Protein AF-A0A2V9VHQ9-F1 (afdb_monomer)

Nearest PDB structures (foldseek):
  4x8e-assembly2_B  TM=9.569E-01  e=1.073E-08  Mycolicibacterium thermoresistibile ATCC 19527
  8vik-assembly2_B  TM=8.595E-01  e=5.629E-08  Crocosphaera subtropica ATCC 51142
  8vii-assembly2_B  TM=8.461E-01  e=5.268E-08  Crocosphaera subtropica ATCC 51142
  8vii-assembly1_A  TM=8.673E-01  e=8.378E-08  Crocosphaera subtropica ATCC 51142
  8vik-assembly1_A  TM=8.552E-01  e=1.856E-07  Crocosphaera subtropica ATCC 51142

Mean predicted aligned error: 3.28 Å

pLDDT: mean 96.07, std 2.5, range [79.31, 98.81]

Foldseek 3Di:
DFDWDDFPPDIGGDDPQWDDDDDPVVVQVVQVVVVHGFAAPVRLQCQWFNAPVGDGAPGQLHPDDDDPLQEADPPPDRAADGPPSRQSNHGNVSHGHSDYRDDGWHPYQQADDPPDDADPPCNVVGVVRRPSPHTD

Structure (mmCIF, N/CA/C/O backbone):
data_AF-A0A2V9VHQ9-F1
#
_entry.id   AF-A0A2V9VHQ9-F1
#
loop_
_atom_site.group_PDB
_atom_site.id
_atom_site.type_symbol
_atom_site.label_atom_id
_atom_site.label_alt_id
_atom_site.label_comp_id
_atom_site.label_asym_id
_atom_site.label_entity_id
_atom_site.label_seq_id
_atom_site.pdbx_PDB_ins_code
_atom_site.Cartn_x
_atom_site.Cartn_y
_atom_site.Cartn_z
_atom_site.occupancy
_atom_site.B_iso_or_equiv
_atom_site.auth_seq_id
_atom_site.auth_comp_id
_atom_site.auth_asym_id
_atom_site.auth_atom_id
_atom_site.pdbx_PDB_model_num
ATOM 1 N N . ASP A 1 1 ? -14.671 1.496 29.451 1.00 79.31 1 ASP A N 1
ATOM 2 C CA . ASP A 1 1 ? -13.653 0.590 28.893 1.00 79.31 1 ASP A CA 1
ATOM 3 C C . ASP A 1 1 ? -13.028 1.239 27.676 1.00 79.31 1 ASP A C 1
ATOM 5 O O . ASP A 1 1 ? -13.760 1.624 26.771 1.00 79.31 1 ASP A O 1
ATOM 9 N N . SER A 1 2 ? -11.712 1.449 27.706 1.00 91.19 2 SER A N 1
ATOM 10 C CA . SER A 1 2 ? -10.945 2.020 26.592 1.00 91.19 2 SER A CA 1
ATOM 11 C C . SER A 1 2 ? -10.161 0.910 25.902 1.00 91.19 2 SER A C 1
ATOM 13 O O . SER A 1 2 ? -9.662 0.009 26.574 1.00 91.19 2 SER A O 1
ATOM 15 N N . TRP A 1 3 ? -10.056 0.977 24.576 1.00 95.75 3 TRP A N 1
ATOM 16 C CA . TRP A 1 3 ? -9.189 0.098 23.792 1.00 95.75 3 TRP A CA 1
ATOM 17 C C . TRP A 1 3 ? -7.823 0.750 23.609 1.00 95.75 3 TRP A C 1
ATOM 19 O O . TRP A 1 3 ? -7.737 1.970 23.454 1.00 95.75 3 TRP A O 1
ATOM 29 N N . TYR A 1 4 ? -6.777 -0.068 23.599 1.00 95.88 4 TYR A N 1
ATOM 30 C CA . TYR A 1 4 ? -5.391 0.372 23.493 1.00 95.88 4 TYR A CA 1
ATOM 31 C C . TYR A 1 4 ? -4.696 -0.316 22.316 1.00 95.88 4 TYR A C 1
ATOM 33 O O . TYR A 1 4 ? -5.043 -1.440 21.948 1.00 95.88 4 TYR A O 1
ATOM 41 N N . PHE A 1 5 ? -3.731 0.379 21.721 1.00 95.06 5 PHE A N 1
ATOM 42 C CA . PHE A 1 5 ? -2.849 -0.115 20.672 1.00 95.06 5 PHE A CA 1
ATOM 43 C C . PHE A 1 5 ? -1.422 -0.187 21.217 1.00 95.06 5 PHE A C 1
ATOM 45 O O . PHE A 1 5 ? -0.926 0.784 21.789 1.00 95.06 5 PHE A O 1
ATOM 52 N N . LEU A 1 6 ? -0.768 -1.335 21.031 1.00 95.94 6 LEU A N 1
ATOM 53 C CA . LEU A 1 6 ? 0.643 -1.506 21.356 1.00 95.94 6 LEU A CA 1
ATOM 54 C C . LEU A 1 6 ? 1.482 -1.081 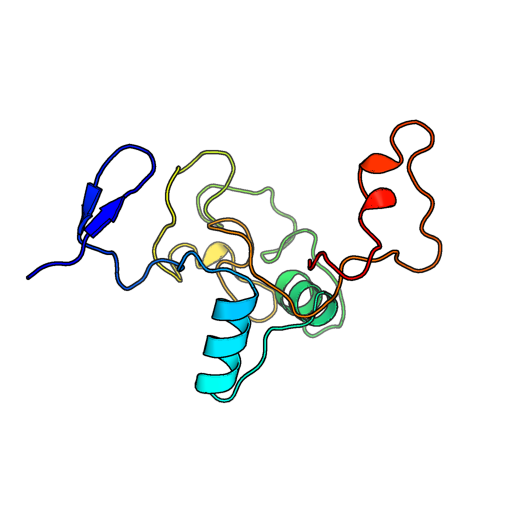20.147 1.00 95.94 6 LEU A C 1
ATOM 56 O O . LEU A 1 6 ? 1.580 -1.827 19.172 1.00 95.94 6 LEU A O 1
ATOM 60 N N . GLY A 1 7 ? 2.050 0.120 20.217 1.00 93.75 7 GLY A N 1
ATOM 61 C CA . GLY A 1 7 ? 3.019 0.612 19.244 1.00 93.75 7 GLY A CA 1
ATOM 62 C C . GLY A 1 7 ? 4.417 0.049 19.487 1.00 93.75 7 GLY A C 1
ATOM 63 O O . GLY A 1 7 ? 4.636 -0.788 20.366 1.00 93.75 7 GLY A O 1
ATOM 64 N N . MET A 1 8 ? 5.392 0.530 18.718 1.00 94.75 8 MET A N 1
ATOM 65 C CA . MET A 1 8 ? 6.777 0.050 18.786 1.00 94.75 8 MET A CA 1
ATOM 66 C C . MET A 1 8 ? 7.406 0.223 20.179 1.00 94.75 8 MET A C 1
ATOM 68 O O . MET A 1 8 ? 8.158 -0.642 20.629 1.00 94.75 8 MET A O 1
ATOM 72 N N . PHE A 1 9 ? 7.123 1.341 20.857 1.00 96.00 9 PHE A N 1
ATOM 73 C CA . PHE A 1 9 ? 7.773 1.696 22.128 1.00 96.00 9 PHE A CA 1
ATOM 74 C C . PHE A 1 9 ? 6.815 1.972 23.285 1.00 96.00 9 PHE A C 1
ATOM 76 O O . PHE A 1 9 ? 7.269 2.095 24.423 1.00 96.00 9 PHE A O 1
ATOM 83 N N . GLU A 1 10 ? 5.515 2.081 23.023 1.00 95.50 10 GLU A N 1
ATOM 84 C CA . GLU A 1 10 ? 4.526 2.429 24.039 1.00 95.50 10 GLU A CA 1
ATOM 85 C C . GLU A 1 10 ? 3.135 1.878 23.718 1.00 95.50 10 GLU A C 1
ATOM 87 O O . GLU A 1 10 ? 2.812 1.542 22.579 1.00 95.50 10 GLU A O 1
ATOM 92 N N . GLU A 1 11 ? 2.306 1.797 24.755 1.00 96.62 11 GLU A N 1
ATOM 93 C CA . GLU A 1 11 ? 0.878 1.535 24.633 1.00 96.62 11 GLU A CA 1
ATOM 94 C C . GLU A 1 11 ? 0.127 2.871 24.610 1.00 96.62 11 GLU A C 1
ATOM 96 O O . GLU A 1 11 ? 0.279 3.698 25.511 1.00 96.62 11 GLU A O 1
ATOM 101 N N . VAL A 1 12 ? -0.699 3.078 23.588 1.00 95.06 12 VAL A N 1
ATOM 102 C CA . VAL A 1 12 ? -1.500 4.296 23.403 1.00 95.06 12 VAL A CA 1
ATOM 103 C C . VAL A 1 12 ? -2.985 3.957 23.360 1.00 95.06 12 VAL A C 1
ATOM 105 O O . VAL A 1 12 ? -3.366 2.823 23.075 1.00 95.06 12 VAL A O 1
ATOM 108 N N . ILE A 1 13 ? -3.855 4.938 23.617 1.00 96.50 13 ILE A N 1
ATOM 109 C CA . ILE A 1 13 ? -5.291 4.781 23.330 1.00 96.50 13 ILE A CA 1
ATOM 110 C C . ILE A 1 13 ? -5.439 4.484 21.837 1.00 96.50 13 ILE A C 1
ATOM 112 O O . ILE A 1 13 ? -4.822 5.178 21.032 1.00 96.50 13 ILE A O 1
ATOM 116 N N . LEU A 1 14 ? -6.249 3.480 21.480 1.00 95.94 14 LEU A N 1
ATOM 117 C CA . LEU A 1 14 ? -6.432 3.028 20.100 1.00 95.94 14 LEU A CA 1
ATOM 118 C C . LEU A 1 14 ? -6.741 4.217 19.166 1.00 95.94 14 LEU A C 1
ATOM 120 O O . LEU A 1 14 ? -7.833 4.791 19.268 1.00 95.94 14 LEU A O 1
ATOM 124 N N . PRO A 1 15 ? -5.823 4.577 18.248 1.00 95.56 15 PRO A N 1
ATOM 125 C CA . PRO A 1 15 ? -6.065 5.645 17.290 1.00 95.56 15 PRO A CA 1
ATOM 126 C C . PRO A 1 15 ? -7.091 5.178 16.256 1.00 95.56 15 PRO A C 1
ATOM 128 O O . PRO A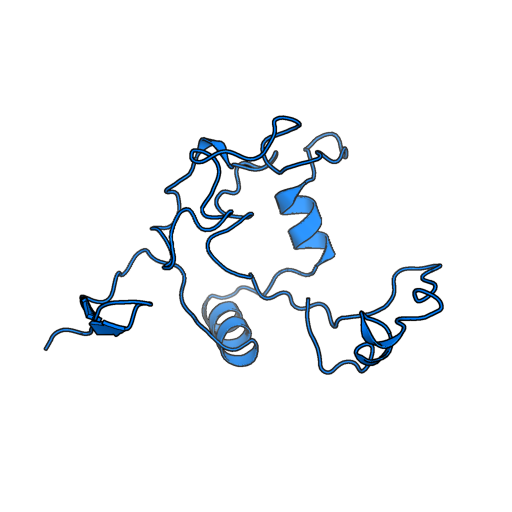 1 15 ? -6.909 4.150 15.607 1.00 95.56 15 PRO A O 1
ATOM 131 N N . LEU A 1 16 ? -8.192 5.917 16.114 1.00 96.06 16 LEU A N 1
ATOM 132 C CA . LEU A 1 16 ? -9.304 5.521 15.238 1.00 96.06 16 LEU A CA 1
ATOM 133 C C . LEU A 1 16 ? -9.115 5.944 13.774 1.00 96.06 16 LEU A C 1
ATOM 135 O O . LEU A 1 16 ? -9.904 5.552 12.919 1.00 96.06 16 LEU A O 1
ATOM 139 N N . ASP A 1 17 ? -8.098 6.753 13.492 1.00 97.00 17 ASP A N 1
ATOM 140 C CA . ASP A 1 17 ? -7.781 7.311 12.178 1.00 97.00 17 ASP A CA 1
ATOM 141 C C . ASP A 1 17 ? -6.439 6.813 11.622 1.00 97.00 17 ASP A C 1
ATOM 143 O O . ASP A 1 17 ? -5.987 7.296 10.586 1.00 97.00 17 ASP A O 1
ATOM 147 N N . TRP A 1 18 ? -5.800 5.840 12.274 1.00 97.00 18 TRP A N 1
ATOM 148 C CA . TRP A 1 18 ? -4.597 5.187 11.757 1.00 97.00 18 TRP A CA 1
ATOM 149 C C . TRP A 1 18 ? -4.960 3.999 10.855 1.00 97.00 18 TRP A C 1
ATOM 151 O O . TRP A 1 18 ? -6.010 3.375 11.047 1.00 97.00 18 TRP A O 1
ATOM 161 N N . PRO A 1 19 ? -4.094 3.631 9.891 1.00 96.75 19 PRO A N 1
ATOM 162 C CA . PRO A 1 19 ? -4.218 2.361 9.191 1.00 96.75 19 PRO A CA 1
ATOM 163 C C . PRO A 1 19 ? -4.233 1.175 10.158 1.00 96.75 19 PRO A C 1
ATOM 165 O O . PRO A 1 19 ? -3.523 1.154 11.164 1.00 96.75 19 PRO A O 1
ATOM 168 N N . VAL A 1 20 ? -5.029 0.165 9.819 1.00 95.88 20 VAL A N 1
ATOM 169 C CA . VAL A 1 20 ? -5.199 -1.044 10.629 1.00 95.88 20 VAL A CA 1
ATOM 170 C C . VAL A 1 20 ? -4.247 -2.155 10.176 1.00 95.88 20 VAL A C 1
ATOM 172 O O . VAL A 1 20 ? -4.052 -2.367 8.980 1.00 95.88 20 VAL A O 1
ATOM 175 N N . TYR A 1 21 ? -3.699 -2.911 11.130 1.00 94.75 21 TYR A N 1
ATOM 176 C CA . TYR A 1 21 ? -2.939 -4.131 10.854 1.00 94.75 21 TYR A CA 1
ATOM 177 C C . TYR A 1 21 ? -3.875 -5.326 10.730 1.00 94.75 21 TYR A C 1
ATOM 179 O O . TYR A 1 21 ? -4.590 -5.662 11.671 1.00 94.75 21 TYR A O 1
ATOM 187 N N . VAL A 1 22 ? -3.856 -5.973 9.568 1.00 97.50 22 VAL A N 1
ATOM 188 C CA . VAL A 1 22 ? -4.737 -7.099 9.253 1.00 97.50 22 VAL A CA 1
ATOM 189 C C . VAL A 1 22 ? -4.040 -8.100 8.342 1.00 97.50 22 VAL A C 1
ATOM 191 O O . VAL A 1 22 ? -3.185 -7.752 7.522 1.00 97.50 22 VAL A O 1
ATOM 194 N N . SER A 1 23 ? -4.447 -9.358 8.442 1.00 98.06 23 SER A N 1
ATOM 195 C CA . SER A 1 23 ? -4.143 -10.369 7.436 1.00 98.06 23 SER A CA 1
ATOM 196 C C . SER A 1 23 ? -4.839 -10.060 6.105 1.00 98.06 23 SER A C 1
ATOM 198 O O . SER A 1 23 ? -5.851 -9.357 6.045 1.00 98.06 23 SER A O 1
ATOM 200 N N . HIS A 1 24 ? -4.347 -10.667 5.023 1.00 98.00 24 HIS A N 1
ATOM 201 C CA . HIS A 1 24 ? -5.001 -10.601 3.712 1.00 98.00 24 HIS A CA 1
ATOM 202 C C . HIS A 1 24 ? -6.461 -11.087 3.757 1.00 98.00 24 HIS A C 1
ATOM 204 O O . HIS A 1 24 ? -7.344 -10.499 3.127 1.00 98.00 24 HIS A O 1
ATOM 210 N N . ALA A 1 25 ? -6.734 -12.129 4.550 1.00 98.00 25 ALA A N 1
ATOM 211 C CA . ALA A 1 25 ? -8.072 -12.690 4.713 1.00 98.00 25 ALA A CA 1
ATOM 212 C C . ALA A 1 25 ? -9.040 -11.696 5.375 1.00 98.00 25 ALA A C 1
ATOM 214 O O . ALA A 1 25 ? -10.173 -11.547 4.910 1.00 98.00 25 ALA A O 1
ATOM 215 N N . GLU A 1 26 ? -8.590 -10.991 6.414 1.00 98.75 26 GLU A N 1
ATOM 216 C CA . GLU A 1 26 ? -9.354 -9.942 7.098 1.00 98.75 26 GLU A CA 1
ATOM 217 C C . GLU A 1 26 ? -9.573 -8.727 6.192 1.00 98.75 26 GLU A C 1
ATOM 219 O O . GLU A 1 26 ? -10.711 -8.279 6.054 1.00 98.75 26 GLU A O 1
ATOM 224 N N . ALA A 1 27 ? -8.534 -8.254 5.493 1.00 98.56 27 ALA A N 1
ATOM 225 C CA . ALA A 1 27 ? -8.647 -7.161 4.525 1.00 98.56 27 ALA A CA 1
ATOM 226 C C . ALA A 1 27 ? -9.657 -7.495 3.413 1.00 98.56 27 ALA A C 1
ATOM 228 O O . ALA A 1 27 ? -10.553 -6.710 3.097 1.00 98.56 27 ALA A O 1
ATOM 229 N N . SER A 1 28 ? -9.572 -8.711 2.869 1.00 98.25 28 SER A N 1
ATOM 230 C CA . SER A 1 28 ? -10.502 -9.222 1.863 1.00 98.25 28 SER A CA 1
ATOM 231 C C . SER A 1 28 ? -11.934 -9.341 2.394 1.00 98.25 28 SER A C 1
ATOM 233 O O . SER A 1 28 ? -12.889 -9.029 1.680 1.00 98.25 28 SER A O 1
ATOM 235 N N . ALA A 1 29 ? -12.112 -9.810 3.633 1.00 98.75 29 ALA A N 1
ATOM 236 C CA . ALA A 1 29 ? -13.423 -9.917 4.267 1.00 98.75 29 ALA A CA 1
ATOM 237 C C . ALA A 1 29 ? -14.049 -8.541 4.514 1.00 98.75 29 ALA A C 1
ATOM 239 O O . ALA A 1 29 ? -15.218 -8.345 4.179 1.00 98.75 29 ALA A O 1
ATOM 240 N N . TYR A 1 30 ? -13.264 -7.586 5.015 1.00 98.81 30 TYR A N 1
ATOM 241 C CA . TYR A 1 30 ? -13.691 -6.207 5.221 1.00 98.81 30 TYR A CA 1
ATOM 242 C C . TYR A 1 30 ? -14.092 -5.534 3.907 1.00 98.81 30 TYR A C 1
ATOM 244 O O . TYR A 1 30 ? -15.172 -4.952 3.821 1.00 98.81 30 TYR A O 1
ATOM 252 N N . ALA A 1 31 ? -13.279 -5.672 2.853 1.00 98.69 31 ALA A N 1
ATOM 253 C CA . ALA A 1 31 ? -13.599 -5.117 1.542 1.00 98.69 31 ALA A CA 1
ATOM 254 C C . ALA A 1 31 ? -14.950 -5.639 1.028 1.00 98.69 31 ALA A C 1
ATOM 256 O O . ALA A 1 31 ? -15.797 -4.841 0.631 1.00 98.69 31 ALA A O 1
ATOM 257 N N . ARG A 1 32 ? -15.196 -6.956 1.119 1.00 98.62 32 ARG A N 1
ATOM 258 C CA . ARG A 1 32 ? -16.490 -7.554 0.743 1.00 98.62 32 ARG A CA 1
ATOM 259 C C . ARG A 1 32 ? -17.643 -7.033 1.594 1.00 98.62 32 ARG A C 1
ATOM 261 O O . ARG A 1 32 ? -18.690 -6.703 1.045 1.00 98.62 32 ARG A O 1
ATOM 268 N N . TRP A 1 33 ? -17.460 -6.951 2.912 1.00 98.75 33 TRP A N 1
ATOM 269 C CA . TRP A 1 33 ? -18.462 -6.400 3.829 1.00 98.75 33 TRP A CA 1
ATOM 270 C C . TRP A 1 33 ? -18.827 -4.952 3.468 1.00 98.75 33 TRP A C 1
ATOM 272 O O . TRP A 1 33 ? -20.003 -4.601 3.461 1.00 98.75 33 TRP A O 1
ATOM 282 N N . ALA A 1 34 ? -17.842 -4.146 3.067 1.00 98.69 34 ALA A N 1
ATOM 283 C CA . ALA A 1 34 ? -18.032 -2.771 2.616 1.00 98.69 34 ALA A CA 1
ATOM 284 C C . ALA A 1 34 ? -18.606 -2.646 1.185 1.00 98.69 34 ALA A C 1
ATOM 286 O O . ALA A 1 34 ? -18.703 -1.534 0.664 1.00 98.69 34 ALA A O 1
ATOM 287 N N . GLY A 1 35 ? -18.953 -3.755 0.517 1.00 98.69 35 GLY A N 1
ATOM 288 C CA . GLY A 1 35 ? -19.429 -3.755 -0.872 1.00 98.69 35 GLY A CA 1
ATOM 289 C C . GLY A 1 35 ? -18.342 -3.417 -1.901 1.00 98.69 35 GLY A C 1
ATOM 290 O O . GLY A 1 35 ? -18.646 -2.914 -2.981 1.00 98.69 35 GLY A O 1
ATOM 291 N N . LYS A 1 36 ? -17.072 -3.655 -1.558 1.00 98.62 36 LYS A N 1
ATOM 292 C CA . LYS A 1 36 ? -15.879 -3.382 -2.370 1.00 98.62 36 LYS A CA 1
ATOM 293 C C . LYS A 1 36 ? -15.057 -4.661 -2.597 1.00 98.62 36 LYS A C 1
ATOM 295 O O . LYS A 1 36 ? -15.456 -5.768 -2.238 1.00 98.62 36 LYS A O 1
ATOM 300 N N . SER A 1 37 ? -13.883 -4.499 -3.197 1.00 98.50 37 SER A N 1
ATOM 301 C CA . SER A 1 37 ? -12.845 -5.523 -3.325 1.00 98.50 37 SER A CA 1
ATOM 302 C C . SER A 1 37 ? -11.476 -4.907 -3.043 1.00 98.50 37 SER A C 1
ATOM 304 O O . SER A 1 37 ? -11.325 -3.686 -3.117 1.00 98.50 37 SER A O 1
ATOM 306 N N . LEU A 1 38 ? -10.477 -5.743 -2.750 1.00 98.62 38 LEU A N 1
ATOM 307 C CA . LEU A 1 38 ? -9.084 -5.298 -2.795 1.00 98.62 38 LEU A CA 1
ATOM 308 C C . LEU A 1 38 ? -8.721 -4.888 -4.234 1.00 98.62 38 LEU A C 1
ATOM 310 O O . LEU A 1 38 ? -9.257 -5.485 -5.179 1.00 98.62 38 LEU A O 1
ATOM 314 N N . PRO A 1 39 ? -7.835 -3.895 -4.425 1.00 98.62 39 PRO A N 1
ATOM 315 C CA . PRO A 1 39 ? -7.295 -3.598 -5.745 1.00 98.62 39 PRO A CA 1
ATOM 316 C C . PRO A 1 39 ? -6.467 -4.786 -6.252 1.00 98.62 39 PRO A C 1
ATOM 318 O O . PRO A 1 39 ? -6.024 -5.636 -5.485 1.00 98.62 39 PRO A O 1
ATOM 321 N N . THR A 1 40 ? -6.257 -4.875 -7.556 1.00 98.69 40 THR A N 1
ATOM 322 C CA . THR A 1 40 ? -5.150 -5.660 -8.133 1.00 98.69 40 THR A CA 1
ATOM 323 C C . THR A 1 40 ? -3.854 -4.854 -8.049 1.00 98.69 40 THR A C 1
ATOM 325 O O . THR A 1 40 ? -3.911 -3.624 -7.995 1.00 98.69 40 THR A O 1
ATOM 328 N N . GLU A 1 41 ? -2.696 -5.511 -8.122 1.00 98.31 41 GLU A N 1
ATOM 329 C CA . GLU A 1 41 ? -1.387 -4.842 -8.217 1.00 98.31 41 GLU A CA 1
ATOM 330 C C . GLU A 1 41 ? -1.376 -3.780 -9.324 1.00 98.31 41 GLU A C 1
ATOM 332 O O . GLU A 1 41 ? -1.006 -2.636 -9.092 1.00 98.31 41 GLU A O 1
ATOM 337 N N . ALA A 1 42 ? -1.883 -4.110 -10.516 1.00 97.50 42 ALA A N 1
ATOM 338 C CA . ALA A 1 42 ? -1.929 -3.177 -11.640 1.00 97.50 42 ALA A CA 1
ATOM 339 C C . ALA A 1 42 ? -2.841 -1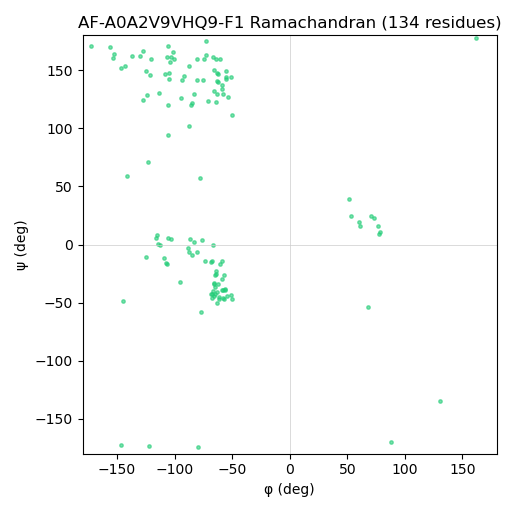.961 -11.382 1.00 97.50 42 ALA A C 1
ATOM 341 O O . ALA A 1 42 ? -2.533 -0.845 -11.807 1.00 97.50 42 ALA A O 1
ATOM 342 N N . GLN A 1 43 ? -3.972 -2.151 -10.691 1.00 98.12 43 GLN A N 1
ATOM 343 C CA . GLN A 1 43 ? -4.839 -1.038 -10.289 1.00 98.12 43 GLN A CA 1
ATOM 344 C C . GLN A 1 43 ? -4.156 -0.152 -9.250 1.00 98.12 43 GLN A C 1
ATOM 346 O O . GLN A 1 43 ? -4.227 1.069 -9.374 1.00 98.12 43 GLN A O 1
ATOM 351 N N . TRP A 1 44 ? -3.485 -0.757 -8.269 1.00 98.44 44 TRP A N 1
ATOM 352 C CA . TRP A 1 44 ? -2.733 -0.041 -7.245 1.00 98.44 44 TRP A CA 1
ATOM 353 C C . TRP A 1 44 ? -1.575 0.753 -7.861 1.00 98.44 44 TRP A C 1
ATOM 355 O O . TRP A 1 44 ? -1.507 1.968 -7.693 1.00 98.44 44 TRP A O 1
ATOM 365 N N . GLN A 1 45 ? -0.756 0.110 -8.700 1.00 97.88 45 GLN A N 1
ATOM 366 C CA . GLN A 1 45 ? 0.347 0.725 -9.444 1.00 97.88 45 GLN A CA 1
ATOM 367 C C . GLN A 1 45 ? -0.141 1.924 -10.260 1.00 97.88 45 GLN A C 1
ATOM 369 O O . GLN A 1 45 ? 0.474 2.991 -10.247 1.00 97.88 45 GLN A O 1
ATOM 374 N N . ARG A 1 46 ? -1.284 1.787 -10.942 1.00 97.75 46 ARG A N 1
ATOM 375 C CA . ARG A 1 46 ? -1.870 2.896 -11.693 1.00 97.75 46 ARG A CA 1
ATOM 376 C C . ARG A 1 46 ? -2.385 4.003 -10.779 1.00 97.75 46 ARG A C 1
ATOM 378 O O . ARG A 1 46 ? -2.155 5.163 -11.098 1.00 97.75 46 ARG A O 1
ATOM 385 N N . ALA A 1 47 ? -3.057 3.677 -9.678 1.00 98.12 47 ALA A N 1
ATOM 386 C CA . ALA A 1 47 ? -3.525 4.670 -8.711 1.00 98.12 47 ALA A CA 1
ATOM 387 C C . ALA A 1 47 ? -2.362 5.445 -8.073 1.00 98.12 47 ALA A C 1
ATOM 389 O O . ALA A 1 47 ? -2.511 6.641 -7.820 1.00 98.12 47 ALA A O 1
ATOM 390 N N . ALA A 1 48 ? -1.219 4.783 -7.872 1.00 98.00 48 ALA A N 1
ATOM 391 C CA . ALA A 1 48 ? -0.011 5.363 -7.309 1.00 98.00 48 ALA A CA 1
ATOM 392 C C . ALA A 1 48 ? 0.762 6.216 -8.312 1.00 98.00 48 ALA A C 1
ATOM 394 O O . ALA A 1 48 ? 0.962 7.406 -8.079 1.00 98.00 48 ALA A O 1
ATOM 395 N N . TYR A 1 49 ? 1.168 5.642 -9.440 1.00 98.38 49 TYR A N 1
ATOM 396 C CA . TYR A 1 49 ? 2.150 6.263 -10.331 1.00 98.38 49 TYR A CA 1
ATOM 397 C C . TYR A 1 49 ? 1.549 6.815 -11.621 1.00 98.38 49 TYR A C 1
ATOM 399 O O . TYR A 1 49 ? 2.188 7.623 -12.294 1.00 98.38 49 TYR A O 1
ATOM 407 N N . GLY A 1 50 ? 0.336 6.405 -11.985 1.00 97.81 50 GLY A N 1
ATOM 408 C CA . GLY A 1 50 ? -0.304 6.818 -13.228 1.00 97.81 50 GLY A CA 1
ATOM 409 C C . GLY A 1 50 ? -0.795 8.270 -13.225 1.00 97.81 50 GLY A C 1
ATOM 410 O O . GLY A 1 50 ? -0.986 8.904 -12.186 1.00 97.81 50 GLY A O 1
ATOM 411 N N . THR A 1 51 ? -1.061 8.787 -14.425 1.00 96.44 51 THR A N 1
ATOM 412 C CA . THR A 1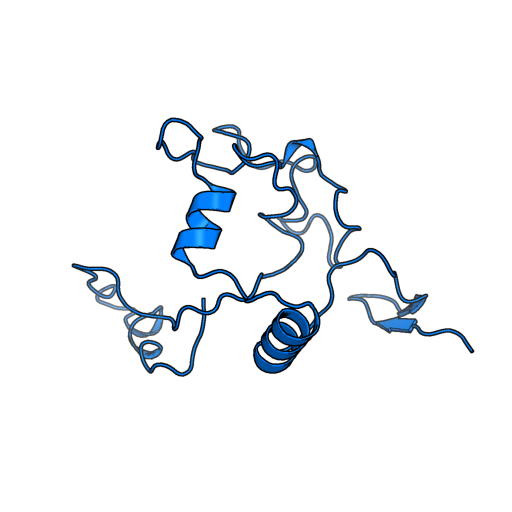 51 ? -1.740 10.071 -14.648 1.00 96.44 51 THR A CA 1
ATOM 413 C C . THR A 1 51 ? -2.932 9.930 -15.595 1.00 96.44 51 THR A C 1
ATOM 415 O O . THR A 1 51 ? -3.083 8.925 -16.301 1.00 96.44 51 THR A O 1
ATOM 418 N N . SER A 1 52 ? -3.784 10.958 -15.646 1.00 92.25 52 SER A N 1
ATOM 419 C CA . SER A 1 52 ? -4.908 11.061 -16.589 1.00 92.25 52 SER A CA 1
ATOM 420 C C . SER A 1 52 ? -4.484 10.980 -18.057 1.00 92.25 52 SER A C 1
ATOM 422 O O . SER A 1 52 ? -5.261 10.528 -18.892 1.00 92.25 52 SER A O 1
ATOM 424 N N . GLU A 1 53 ? -3.244 11.354 -18.375 1.00 93.56 53 GLU A N 1
ATOM 425 C CA . GLU A 1 53 ? -2.687 11.309 -19.733 1.00 93.56 53 GLU A CA 1
ATOM 426 C C . GLU A 1 53 ? -2.077 9.941 -20.081 1.00 93.56 53 GLU A C 1
ATOM 428 O O . GLU A 1 53 ? -1.460 9.798 -21.134 1.00 93.56 53 GLU A O 1
ATOM 433 N N . GLY A 1 54 ? -2.200 8.944 -19.198 1.00 92.38 54 GLY A N 1
ATOM 434 C CA . GLY A 1 54 ? -1.653 7.603 -19.414 1.00 92.38 54 GLY A CA 1
ATOM 435 C C . GLY A 1 54 ? -0.130 7.522 -19.285 1.00 92.38 54 GLY A C 1
ATOM 436 O O . GLY A 1 54 ? 0.476 6.615 -19.848 1.00 92.38 54 GLY A O 1
ATOM 437 N N . ARG A 1 55 ? 0.493 8.464 -18.568 1.00 95.19 55 ARG A N 1
ATOM 438 C CA . ARG A 1 55 ? 1.925 8.432 -18.236 1.00 95.19 55 ARG A CA 1
ATOM 439 C C . ARG A 1 55 ? 2.134 7.943 -16.808 1.00 95.19 55 ARG A C 1
ATOM 441 O O . ARG A 1 55 ? 1.227 8.037 -15.986 1.00 95.19 55 ARG A O 1
ATOM 448 N N . GLU A 1 56 ? 3.341 7.474 -16.522 1.00 96.75 56 GLU A N 1
ATOM 449 C CA . GLU A 1 56 ? 3.778 7.138 -15.167 1.00 96.75 56 GLU A CA 1
ATOM 450 C C . GLU A 1 56 ? 4.724 8.206 -14.613 1.00 96.75 56 GLU A C 1
ATOM 452 O O . GLU A 1 56 ? 5.486 8.847 -15.345 1.00 96.75 56 GLU A O 1
ATOM 457 N N . ARG A 1 57 ? 4.659 8.407 -13.301 1.00 96.94 57 ARG A N 1
ATOM 458 C CA . ARG A 1 57 ? 5.560 9.250 -12.517 1.00 96.94 57 ARG A CA 1
ATOM 459 C C . ARG A 1 57 ? 6.532 8.372 -11.738 1.00 96.94 57 ARG A C 1
ATOM 461 O O . ARG A 1 57 ? 6.236 7.225 -11.433 1.00 96.94 57 ARG A O 1
ATOM 468 N N . ARG A 1 58 ? 7.681 8.943 -11.366 1.00 97.12 58 ARG A N 1
ATOM 469 C CA . ARG A 1 58 ? 8.671 8.255 -10.520 1.00 97.12 58 ARG A CA 1
ATOM 470 C C . ARG A 1 58 ? 8.138 7.9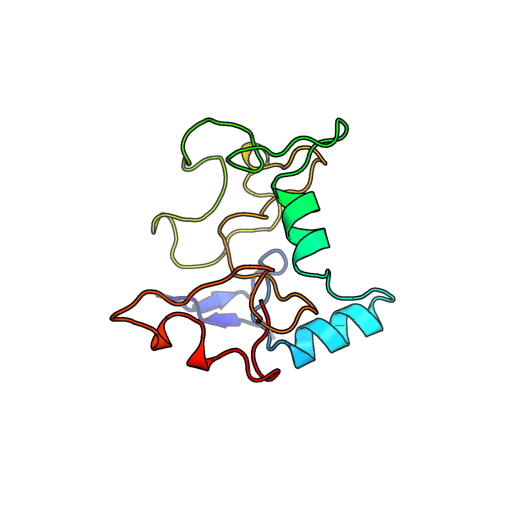99 -9.104 1.00 97.12 58 ARG A C 1
ATOM 472 O O . ARG A 1 58 ? 8.398 6.945 -8.545 1.00 97.12 58 ARG A O 1
ATOM 479 N N . TYR A 1 59 ? 7.415 8.964 -8.551 1.00 97.75 59 TYR A N 1
ATOM 480 C CA . TYR A 1 59 ? 6.698 8.887 -7.281 1.00 97.75 59 TYR A CA 1
ATOM 481 C C . TYR A 1 59 ? 5.260 9.377 -7.493 1.00 97.75 59 TYR A C 1
ATOM 483 O O . TYR A 1 59 ? 5.025 10.109 -8.462 1.00 97.75 59 TYR A O 1
ATOM 491 N N . PRO A 1 60 ? 4.307 9.074 -6.593 1.00 97.69 60 PRO A N 1
ATOM 492 C CA . PRO A 1 60 ? 2.928 9.546 -6.729 1.00 97.69 60 PRO A CA 1
ATOM 493 C C . PRO A 1 60 ? 2.824 11.062 -6.967 1.00 97.69 60 PRO A C 1
ATOM 495 O O . PRO A 1 60 ? 2.150 11.531 -7.896 1.00 97.69 60 PRO A O 1
ATOM 498 N N . TRP A 1 61 ? 3.621 11.823 -6.217 1.00 96.88 61 TRP A N 1
ATOM 499 C CA . TRP A 1 61 ? 3.699 13.284 -6.273 1.00 96.88 61 TRP A CA 1
ATOM 500 C C . TRP A 1 61 ? 4.559 13.852 -7.416 1.00 96.88 61 TRP A C 1
ATOM 502 O O . TRP A 1 61 ? 4.582 15.067 -7.607 1.00 96.88 61 TRP A O 1
ATOM 512 N N . GLY A 1 62 ? 5.275 13.030 -8.192 1.00 96.12 62 GLY A N 1
ATOM 513 C CA . GLY A 1 62 ? 6.109 13.495 -9.309 1.00 96.12 62 GLY A CA 1
ATOM 514 C C . GLY A 1 62 ? 7.534 12.944 -9.305 1.00 96.12 62 GLY A C 1
ATOM 515 O O . GLY A 1 62 ? 7.744 11.741 -9.180 1.00 96.12 62 GLY A O 1
ATOM 516 N N . SER A 1 63 ? 8.520 13.813 -9.536 1.00 96.50 63 SER A N 1
ATOM 517 C CA . SER A 1 63 ? 9.937 13.440 -9.701 1.00 96.50 63 SER A CA 1
ATOM 518 C C . SER A 1 63 ? 10.833 13.809 -8.522 1.00 96.50 63 SER A C 1
ATOM 520 O O . SER A 1 63 ? 11.949 13.294 -8.436 1.00 96.50 63 SER A O 1
ATOM 522 N N . GLU A 1 64 ? 10.362 14.694 -7.644 1.00 96.50 64 GLU A N 1
ATOM 523 C CA . GLU A 1 64 ? 11.115 15.160 -6.481 1.00 96.50 64 GLU A CA 1
ATOM 524 C C . GLU A 1 64 ? 11.403 14.017 -5.513 1.00 96.50 64 GLU A C 1
ATOM 526 O O . GLU A 1 64 ? 10.538 13.169 -5.270 1.00 96.50 64 GLU A O 1
ATOM 531 N N . ALA A 1 65 ? 12.611 14.016 -4.944 1.00 94.81 65 ALA A N 1
ATOM 532 C CA . ALA A 1 65 ? 13.034 12.997 -3.991 1.00 94.81 65 ALA A CA 1
ATOM 533 C C . ALA A 1 65 ? 12.052 12.884 -2.804 1.00 94.81 65 ALA A C 1
ATOM 535 O O . ALA A 1 65 ? 11.432 13.888 -2.427 1.00 94.81 65 ALA A O 1
ATOM 536 N N . PRO A 1 66 ? 11.899 11.691 -2.202 1.00 94.38 66 PRO A N 1
ATOM 537 C CA . PRO A 1 66 ? 11.086 11.523 -1.005 1.00 94.38 66 PRO A CA 1
ATOM 538 C C . PRO A 1 66 ? 11.539 12.471 0.109 1.00 94.38 66 PRO A C 1
ATOM 540 O O . PRO A 1 66 ? 12.724 12.765 0.262 1.00 94.38 66 PRO A O 1
ATOM 543 N N . GLY A 1 67 ? 10.572 12.991 0.859 1.00 92.25 67 GLY A N 1
ATOM 544 C CA . GLY A 1 67 ? 10.805 13.923 1.955 1.00 92.25 67 GLY A CA 1
ATOM 545 C C . GLY A 1 67 ? 9.699 13.816 2.997 1.00 92.25 67 GLY A C 1
ATOM 546 O O . GLY A 1 67 ? 8.627 13.286 2.715 1.00 92.25 67 GLY A O 1
ATOM 547 N N . GLN A 1 68 ? 9.956 14.351 4.191 1.00 93.38 68 GLN A N 1
ATOM 548 C CA . GLN A 1 68 ? 9.111 14.162 5.380 1.00 93.38 68 GLN A CA 1
ATOM 549 C C . GLN A 1 68 ? 7.668 14.679 5.238 1.00 93.38 68 GLN A C 1
ATOM 551 O O . GLN A 1 68 ? 6.818 14.319 6.042 1.00 93.38 68 GLN A O 1
ATOM 556 N N . THR A 1 69 ? 7.372 15.526 4.245 1.00 94.94 69 THR A N 1
ATOM 557 C CA . THR A 1 69 ? 6.019 16.060 4.002 1.00 94.94 69 THR A CA 1
ATOM 558 C C . THR A 1 69 ? 5.158 15.168 3.104 1.00 94.94 69 THR A C 1
ATOM 560 O O . THR A 1 69 ? 3.973 15.444 2.928 1.00 94.94 69 THR A O 1
ATOM 563 N N . ARG A 1 70 ? 5.728 14.099 2.530 1.00 96.69 70 ARG A N 1
ATOM 564 C CA . ARG A 1 70 ? 5.097 13.302 1.462 1.00 96.69 70 ARG A CA 1
ATOM 565 C C . ARG A 1 70 ? 4.722 11.878 1.865 1.00 96.69 70 ARG A C 1
ATOM 567 O O . ARG A 1 70 ? 4.198 11.142 1.038 1.00 96.69 70 ARG A O 1
ATOM 574 N N . GLY A 1 71 ? 4.995 11.490 3.104 1.00 96.50 71 GLY A N 1
ATOM 575 C CA . GLY A 1 71 ? 4.652 10.178 3.636 1.00 96.50 71 GLY A CA 1
ATOM 576 C C . GLY A 1 71 ? 5.451 9.841 4.889 1.00 96.50 71 GLY A C 1
ATOM 577 O O . GLY A 1 71 ? 6.323 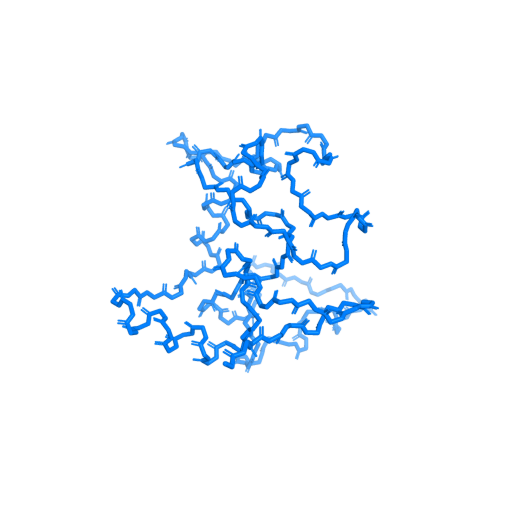10.597 5.322 1.00 96.50 71 GLY A O 1
ATOM 578 N N . ASN A 1 72 ? 5.156 8.671 5.450 1.00 96.56 72 ASN A N 1
ATOM 579 C CA . ASN A 1 72 ? 5.861 8.110 6.598 1.00 96.56 72 ASN A CA 1
ATOM 580 C C . ASN A 1 72 ? 6.780 6.961 6.153 1.00 96.56 72 ASN A C 1
ATOM 582 O O . ASN A 1 72 ? 6.342 5.822 6.014 1.00 96.56 72 ASN A O 1
ATOM 586 N N . PHE A 1 73 ? 8.047 7.263 5.890 1.00 94.81 73 PHE A N 1
ATOM 587 C CA . PHE A 1 73 ? 9.077 6.312 5.452 1.00 94.81 73 PHE A CA 1
ATOM 588 C C . PHE A 1 73 ? 10.445 6.735 6.016 1.00 94.81 73 PHE A C 1
ATOM 590 O O . PHE A 1 73 ? 10.504 7.632 6.853 1.00 94.81 73 PHE A O 1
ATOM 597 N N . ASP A 1 74 ? 11.542 6.084 5.614 1.00 94.00 74 ASP A N 1
ATOM 598 C CA . ASP A 1 74 ? 12.922 6.420 6.019 1.00 94.00 74 ASP A CA 1
ATOM 599 C C . ASP A 1 74 ? 13.129 6.553 7.538 1.00 94.00 74 ASP A C 1
ATOM 601 O O . ASP A 1 74 ? 13.837 7.446 8.012 1.00 94.00 74 ASP A O 1
ATOM 605 N N . PHE A 1 75 ? 12.479 5.670 8.305 1.00 92.31 75 PHE A N 1
ATOM 606 C CA . PHE A 1 75 ? 12.533 5.632 9.772 1.00 92.31 75 PHE A CA 1
ATOM 607 C C . PHE A 1 75 ? 12.185 6.971 10.448 1.00 92.31 75 PHE A C 1
ATOM 609 O O . PHE A 1 75 ? 12.606 7.227 11.575 1.00 92.31 75 PHE A O 1
ATOM 616 N N . GLN A 1 76 ? 11.413 7.836 9.778 1.00 92.81 76 GLN A N 1
ATOM 617 C CA . GLN A 1 76 ? 10.964 9.105 10.357 1.00 92.81 76 GLN A CA 1
ATOM 618 C C . GLN A 1 76 ? 10.013 8.876 11.534 1.00 92.81 76 GLN A C 1
ATOM 620 O O . GLN A 1 76 ? 10.019 9.643 12.498 1.00 92.81 76 GLN A O 1
ATOM 625 N N . ARG A 1 77 ? 9.197 7.817 11.462 1.00 93.38 77 ARG A N 1
ATOM 626 C CA . ARG A 1 77 ? 8.336 7.335 12.546 1.00 93.38 77 ARG A CA 1
ATOM 627 C C . ARG A 1 77 ? 8.295 5.809 12.518 1.00 93.38 77 ARG A C 1
ATOM 629 O O . ARG A 1 77 ? 8.510 5.196 11.475 1.00 93.38 77 ARG A O 1
ATOM 636 N N . TRP A 1 78 ? 8.044 5.220 13.680 1.00 93.25 78 TRP A N 1
ATOM 637 C CA . TRP A 1 78 ? 8.001 3.766 13.868 1.00 93.25 78 TRP A CA 1
ATOM 638 C C . TRP A 1 78 ? 6.590 3.203 13.770 1.00 93.25 78 TRP A C 1
ATOM 640 O O . TRP A 1 78 ? 6.403 2.087 13.297 1.00 93.25 78 TRP A O 1
ATOM 650 N N . ASP A 1 79 ? 5.617 4.005 14.188 1.00 95.06 79 ASP A N 1
ATOM 651 C CA . ASP A 1 79 ? 4.201 3.686 14.136 1.00 95.06 79 ASP A CA 1
ATOM 652 C C . ASP A 1 79 ? 3.521 4.428 12.974 1.00 95.06 79 ASP A C 1
ATOM 654 O O . ASP A 1 79 ? 4.069 5.421 12.464 1.00 95.06 79 ASP A O 1
ATOM 658 N N . PRO A 1 80 ? 2.329 3.973 12.545 1.00 95.50 80 PRO A N 1
ATOM 659 C CA . PRO A 1 80 ? 1.560 4.679 11.539 1.00 95.50 80 PRO A CA 1
ATOM 660 C C . PRO A 1 80 ? 1.183 6.103 11.970 1.00 95.50 80 PRO A C 1
ATOM 662 O O . PRO A 1 80 ? 1.142 6.453 13.145 1.00 95.50 80 PRO A O 1
ATOM 665 N N . THR A 1 81 ? 0.868 6.939 10.994 1.00 96.19 81 THR A N 1
ATOM 666 C CA . THR A 1 81 ? 0.259 8.256 11.166 1.00 96.19 81 THR A CA 1
ATOM 667 C C . THR A 1 81 ? -1.205 8.221 10.740 1.00 96.19 81 THR A C 1
ATOM 669 O O . THR A 1 81 ? -1.577 7.346 9.948 1.00 96.19 81 THR A O 1
ATOM 672 N N . PRO A 1 82 ? -2.017 9.203 11.175 1.00 97.44 82 PRO A N 1
ATOM 673 C CA . PRO A 1 82 ? -3.382 9.358 10.692 1.00 97.44 82 PRO A CA 1
ATOM 674 C C . PRO A 1 82 ? -3.473 9.364 9.164 1.00 97.44 82 PRO A C 1
ATOM 676 O O . PRO A 1 82 ? -2.599 9.912 8.485 1.00 97.44 82 PRO A O 1
ATOM 679 N N . VAL A 1 83 ? -4.545 8.785 8.629 1.00 97.25 83 VAL A N 1
ATOM 680 C CA . VAL A 1 83 ? -4.861 8.857 7.199 1.00 97.25 83 VAL A CA 1
ATOM 681 C C . VAL A 1 83 ? -5.020 10.317 6.761 1.00 97.25 83 VAL A C 1
ATOM 683 O O . VAL A 1 83 ? -5.626 11.139 7.449 1.00 97.25 83 VAL A O 1
ATOM 686 N N . GLY A 1 84 ? -4.461 10.661 5.608 1.00 96.69 84 GLY A N 1
ATOM 687 C CA . GLY A 1 84 ? -4.435 12.007 5.048 1.00 96.69 84 GLY A CA 1
ATOM 688 C C . GLY A 1 84 ? -3.404 12.948 5.673 1.00 96.69 84 GLY A C 1
ATOM 689 O O . GLY A 1 84 ? -3.430 14.138 5.361 1.00 96.69 84 GLY A O 1
ATOM 690 N N . ALA A 1 85 ? -2.492 12.463 6.524 1.00 97.12 85 ALA A N 1
ATOM 691 C CA . ALA A 1 85 ? -1.482 13.306 7.171 1.00 97.12 85 ALA A CA 1
ATOM 692 C C . ALA A 1 85 ? -0.490 13.955 6.185 1.00 97.12 85 ALA A C 1
ATOM 694 O O . ALA A 1 85 ? 0.097 14.990 6.508 1.00 97.12 85 ALA A O 1
ATOM 695 N N . PHE A 1 86 ? -0.316 13.386 4.986 1.00 97.06 86 PHE A N 1
ATOM 696 C CA . PHE A 1 86 ? 0.664 13.839 3.993 1.00 97.06 86 PHE A CA 1
ATOM 697 C C . PHE A 1 86 ? 0.016 14.203 2.646 1.00 97.06 86 PHE A C 1
ATOM 699 O O . PHE A 1 86 ? 0.214 13.510 1.645 1.00 97.06 86 PHE A O 1
ATOM 706 N N . PRO A 1 87 ? -0.738 15.314 2.561 1.00 97.38 87 PRO A N 1
ATOM 707 C CA . PRO A 1 87 ? -1.428 15.703 1.328 1.00 97.38 87 PRO A CA 1
ATOM 708 C C . PRO A 1 87 ? -0.474 16.029 0.165 1.00 97.38 87 PRO A C 1
ATOM 710 O O . PRO A 1 87 ? -0.839 15.869 -0.998 1.00 97.38 87 PRO A O 1
ATOM 713 N N . GLU A 1 88 ? 0.769 16.440 0.444 1.00 97.69 88 GLU A N 1
ATOM 714 C CA . GLU A 1 88 ? 1.799 16.643 -0.589 1.00 97.69 88 GLU A CA 1
ATOM 715 C C . GLU A 1 88 ? 2.268 15.328 -1.236 1.00 97.69 88 GLU A C 1
ATOM 717 O O . GLU A 1 88 ? 2.908 15.357 -2.287 1.00 97.69 88 GLU A O 1
ATOM 722 N N . GLY A 1 89 ? 1.950 14.184 -0.622 1.00 97.31 89 GLY A N 1
ATOM 723 C CA . GLY A 1 89 ? 2.241 12.843 -1.124 1.00 97.31 89 GLY A CA 1
ATOM 724 C C . GLY A 1 89 ? 1.219 12.304 -2.130 1.00 97.31 89 GLY A C 1
ATOM 725 O O . GLY A 1 89 ? 1.349 11.164 -2.570 1.00 97.31 89 GLY A O 1
ATOM 726 N N . GLN A 1 90 ? 0.197 13.084 -2.495 1.00 97.94 90 GLN A N 1
ATOM 727 C CA . GLN A 1 90 ? -0.888 12.600 -3.350 1.00 97.94 90 GLN A CA 1
ATOM 728 C C . GLN A 1 90 ? -0.432 12.167 -4.754 1.00 97.94 90 GLN A C 1
ATOM 730 O O . GLN A 1 90 ? 0.459 12.765 -5.366 1.00 97.94 90 GLN A O 1
ATOM 735 N N . SER A 1 91 ? -1.111 11.161 -5.301 1.00 98.00 91 SER A N 1
ATOM 736 C CA . SER A 1 91 ? -0.924 10.694 -6.672 1.00 98.00 91 SER A CA 1
ATOM 737 C C . SER A 1 91 ? -1.489 11.655 -7.719 1.00 98.00 91 SER A C 1
ATOM 739 O O . SER A 1 91 ? -2.183 12.628 -7.415 1.00 98.00 91 SER A O 1
ATOM 741 N N . GLY A 1 92 ? -1.260 11.347 -9.001 1.00 97.12 92 GLY A N 1
ATOM 742 C CA . GLY A 1 92 ? -1.898 12.050 -10.121 1.00 97.12 92 GLY A CA 1
ATOM 743 C C . GLY A 1 92 ? -3.431 11.991 -10.121 1.00 97.12 92 GLY A C 1
ATOM 744 O O . GLY A 1 92 ? -4.059 12.782 -10.819 1.00 97.12 92 GLY A O 1
ATOM 745 N N . PHE A 1 93 ? -4.025 11.097 -9.325 1.00 97.44 93 PHE A N 1
ATOM 746 C CA . PHE A 1 93 ? -5.470 10.943 -9.153 1.00 97.44 93 PHE A CA 1
ATOM 747 C C . PHE A 1 93 ? -5.986 11.492 -7.812 1.00 97.44 93 PHE A C 1
ATOM 749 O O . PHE A 1 93 ? -7.163 11.320 -7.505 1.00 97.44 93 PHE A O 1
ATOM 756 N N . GLY A 1 94 ? -5.131 12.145 -7.016 1.00 97.12 94 GLY A N 1
ATOM 757 C CA . GLY A 1 94 ? -5.501 12.703 -5.710 1.00 97.12 94 GLY A CA 1
ATOM 758 C C . GLY A 1 94 ? -5.614 11.667 -4.587 1.00 97.12 94 GLY A C 1
ATOM 759 O O . GLY A 1 94 ? -6.201 11.960 -3.549 1.00 97.12 94 GLY A O 1
ATOM 760 N N . VAL A 1 95 ? -5.081 10.456 -4.778 1.00 97.62 95 VAL A N 1
ATOM 761 C CA . VAL A 1 95 ? -5.031 9.429 -3.726 1.00 97.62 95 VAL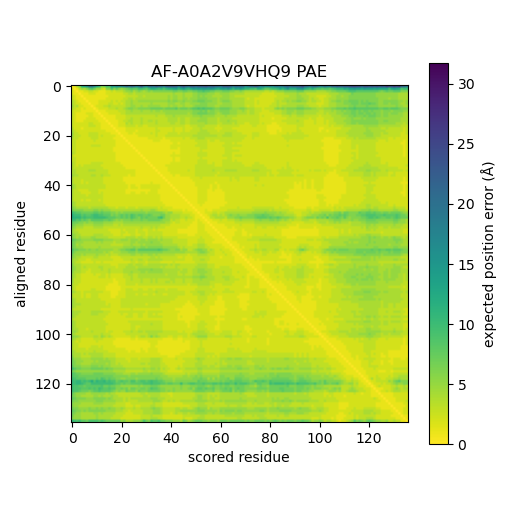 A CA 1
ATOM 762 C C . VAL A 1 95 ? -3.812 9.700 -2.845 1.00 97.62 95 VAL A C 1
ATOM 764 O O . VAL A 1 95 ? -2.718 9.896 -3.368 1.00 97.62 95 VAL A O 1
ATOM 767 N N . VAL A 1 96 ? -3.996 9.736 -1.528 1.00 97.19 96 VAL A N 1
ATOM 768 C CA . VAL A 1 96 ? -2.942 10.005 -0.531 1.00 97.19 96 VAL A CA 1
ATOM 769 C C . VAL A 1 96 ? -2.463 8.715 0.136 1.00 97.19 96 VAL A C 1
ATOM 771 O O . VAL A 1 96 ? -3.115 7.684 0.009 1.00 97.19 96 VAL A O 1
ATOM 774 N N . ASP A 1 97 ? -1.326 8.792 0.831 1.00 95.75 97 ASP A N 1
ATOM 775 C CA . ASP A 1 97 ? -0.739 7.728 1.667 1.00 95.75 97 ASP A CA 1
ATOM 776 C C . ASP A 1 97 ? -0.368 6.411 0.964 1.00 95.75 97 ASP A C 1
ATOM 778 O O . ASP A 1 97 ? -0.053 5.434 1.629 1.00 95.75 97 ASP A O 1
ATOM 782 N N . LEU A 1 98 ? -0.290 6.405 -0.370 1.00 96.38 98 LEU A N 1
ATOM 783 C CA . LEU A 1 98 ? 0.143 5.245 -1.166 1.00 96.38 98 LEU A CA 1
ATOM 784 C C . LEU A 1 98 ? 1.627 4.876 -0.982 1.00 96.38 98 LEU A C 1
ATOM 786 O O . LEU A 1 98 ? 2.066 3.829 -1.445 1.00 96.38 98 LEU A O 1
ATOM 790 N N . LEU A 1 99 ? 2.440 5.752 -0.385 1.00 95.75 99 LEU A N 1
ATOM 791 C CA . LEU A 1 99 ? 3.836 5.459 -0.064 1.00 95.75 99 LEU A CA 1
ATOM 792 C C . LEU A 1 99 ? 4.128 5.738 1.408 1.00 95.75 99 LEU A C 1
ATOM 794 O O . LEU A 1 99 ? 4.001 6.868 1.884 1.00 95.75 99 LEU A O 1
ATOM 798 N N . GLY A 1 100 ? 4.632 4.711 2.090 1.00 94.81 100 GLY A N 1
ATOM 799 C CA . GLY A 1 100 ? 4.919 4.746 3.518 1.00 94.81 100 GLY A CA 1
ATOM 800 C C . GLY A 1 100 ? 3.716 4.341 4.366 1.00 94.81 100 GLY A C 1
ATOM 801 O O . GLY A 1 100 ? 2.715 3.854 3.857 1.00 94.81 100 GLY A O 1
ATOM 802 N N . ASN A 1 101 ? 3.826 4.548 5.675 1.00 94.88 101 ASN A N 1
ATOM 803 C CA . ASN A 1 101 ? 2.847 4.180 6.702 1.00 94.88 101 ASN A CA 1
ATOM 804 C C . ASN A 1 101 ? 2.675 2.666 6.922 1.00 94.88 101 ASN A C 1
ATOM 806 O O . ASN A 1 101 ? 2.831 2.190 8.043 1.00 94.88 101 ASN A O 1
ATOM 810 N N . GLY A 1 102 ? 2.405 1.904 5.866 1.00 94.12 102 GLY A N 1
ATOM 811 C CA . GLY A 1 102 ? 2.257 0.454 5.899 1.00 94.12 102 GLY A CA 1
ATOM 812 C C . GLY A 1 102 ? 2.127 -0.134 4.495 1.00 94.12 102 GLY A C 1
ATOM 813 O O . GLY A 1 102 ? 2.003 0.591 3.514 1.00 94.12 102 GLY A O 1
ATOM 814 N N . TRP A 1 103 ? 2.170 -1.461 4.402 1.00 96.81 103 TRP A N 1
ATOM 815 C CA . TRP A 1 103 ? 1.889 -2.166 3.151 1.00 96.81 103 TRP A CA 1
ATOM 816 C C . TRP A 1 103 ? 0.379 -2.290 2.924 1.00 96.81 103 TRP A C 1
ATOM 818 O O . TRP A 1 103 ? -0.374 -2.552 3.863 1.00 96.81 103 TRP A O 1
ATOM 828 N N . GLU A 1 104 ? -0.057 -2.152 1.672 1.00 97.94 104 GLU A N 1
ATOM 829 C CA . GLU A 1 104 ? -1.457 -2.287 1.268 1.00 97.94 104 GLU A CA 1
ATOM 830 C C . GLU A 1 104 ? -1.679 -3.612 0.528 1.00 97.94 104 GLU A C 1
ATOM 832 O O . GLU A 1 104 ? -1.082 -3.851 -0.515 1.00 97.94 104 GLU A O 1
AT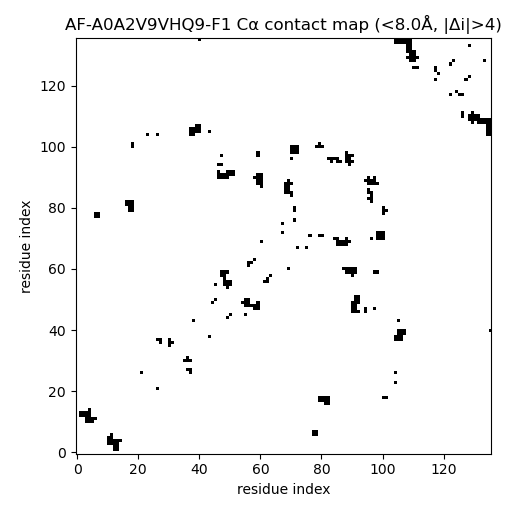OM 837 N N . TRP A 1 105 ? -2.558 -4.475 1.044 1.00 98.31 105 TRP A N 1
ATOM 838 C CA . TRP A 1 105 ? -2.863 -5.760 0.404 1.00 98.31 105 TRP A CA 1
ATOM 839 C C . TRP A 1 105 ? -3.548 -5.595 -0.958 1.00 98.31 105 TRP A C 1
ATOM 841 O O . TRP A 1 105 ? -4.591 -4.938 -1.056 1.00 98.31 105 TRP A O 1
ATOM 851 N N . THR A 1 106 ? -3.068 -6.312 -1.978 1.00 98.62 106 THR A N 1
ATOM 852 C CA . THR A 1 106 ? -3.783 -6.477 -3.249 1.00 98.62 106 THR A CA 1
ATOM 853 C C . THR A 1 106 ? -4.397 -7.876 -3.388 1.00 98.62 106 THR A C 1
ATOM 855 O O . THR A 1 106 ? -4.207 -8.789 -2.583 1.00 98.62 106 THR A O 1
ATOM 858 N N . SER A 1 107 ? -5.214 -8.051 -4.423 1.00 98.31 107 SER A N 1
ATOM 859 C CA . SER A 1 107 ? -5.803 -9.333 -4.820 1.00 98.31 107 SER A CA 1
ATOM 860 C C . SER A 1 107 ? -4.927 -10.129 -5.791 1.00 98.31 107 SER A C 1
ATOM 862 O O . SER A 1 107 ? -5.296 -11.247 -6.153 1.00 98.31 107 SER A O 1
ATOM 864 N N . THR A 1 108 ? -3.788 -9.580 -6.218 1.00 98.44 108 THR A N 1
ATOM 865 C CA . THR A 1 108 ? -2.901 -10.208 -7.199 1.00 98.44 108 THR A CA 1
ATOM 866 C C . THR A 1 108 ? -1.945 -11.180 -6.501 1.00 98.44 108 THR A C 1
ATOM 868 O O . THR A 1 108 ? -1.195 -10.762 -5.619 1.00 98.44 108 THR A O 1
ATOM 871 N N . PRO A 1 109 ? -1.932 -12.474 -6.874 1.00 97.75 109 PRO A N 1
ATOM 872 C CA . PRO A 1 109 ? -0.887 -13.388 -6.429 1.00 97.75 109 PRO A CA 1
ATOM 873 C C . PRO A 1 109 ? 0.482 -12.934 -6.942 1.00 97.75 109 PRO A C 1
ATOM 875 O O . PRO A 1 109 ? 0.606 -12.534 -8.100 1.00 97.75 109 PRO A O 1
ATOM 878 N N . PHE A 1 110 ? 1.513 -13.033 -6.108 1.00 97.50 110 PHE A N 1
ATOM 879 C CA . PHE A 1 110 ? 2.877 -12.698 -6.495 1.00 97.50 110 PHE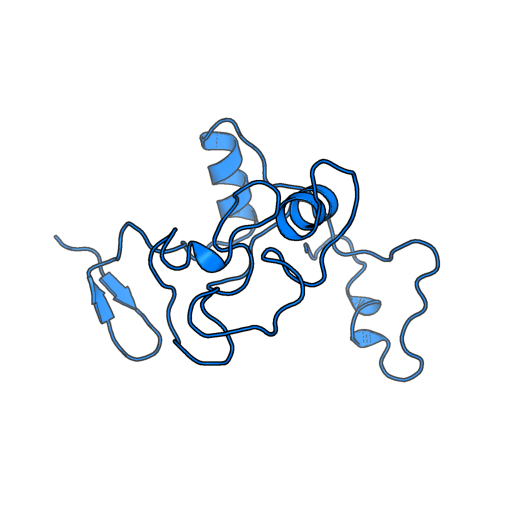 A CA 1
ATOM 880 C C . PHE A 1 110 ? 3.369 -13.651 -7.588 1.00 97.50 110 PHE A C 1
ATOM 882 O O . PHE A 1 110 ? 3.375 -14.874 -7.421 1.00 97.50 110 PHE A O 1
ATOM 889 N N . GLY A 1 111 ? 3.778 -13.084 -8.720 1.00 96.75 111 GLY A N 1
ATOM 890 C CA . GLY A 1 111 ? 4.139 -13.839 -9.912 1.00 96.75 111 GLY A CA 1
ATOM 891 C C . GLY A 1 111 ? 5.085 -13.070 -10.835 1.00 96.75 111 GLY A C 1
ATOM 892 O O . GLY A 1 111 ? 5.319 -11.877 -10.638 1.00 96.75 111 GLY A O 1
ATOM 893 N N . PRO A 1 112 ? 5.646 -13.743 -11.853 1.00 96.69 112 PRO A N 1
ATOM 894 C CA . PRO A 1 112 ? 6.554 -13.113 -12.799 1.00 96.69 112 PRO A CA 1
ATOM 895 C C . PRO A 1 112 ? 5.802 -12.230 -13.801 1.00 96.69 112 PRO A C 1
ATOM 897 O O . PRO A 1 112 ? 4.768 -12.624 -14.346 1.00 96.69 112 PRO A O 1
ATOM 900 N N . PHE A 1 113 ? 6.390 -11.084 -14.146 1.00 95.88 113 PHE A N 1
ATOM 901 C CA . PHE A 1 113 ? 6.004 -10.356 -15.356 1.00 95.88 113 PHE A CA 1
ATOM 902 C C . PHE A 1 113 ? 6.541 -11.041 -16.625 1.00 95.88 113 PHE A C 1
ATOM 904 O O . PHE A 1 113 ? 7.504 -11.815 -16.557 1.00 95.88 113 PHE A O 1
ATOM 911 N N . PRO A 1 114 ? 5.954 -10.766 -17.808 1.00 97.25 114 PRO A N 1
ATOM 912 C CA . PRO A 1 114 ? 6.469 -11.281 -19.073 1.00 97.25 114 PRO A CA 1
ATOM 913 C C . PRO A 1 114 ? 7.951 -10.940 -19.271 1.00 97.25 114 PRO A C 1
ATOM 915 O O . PRO A 1 114 ? 8.344 -9.778 -19.190 1.00 97.25 114 PRO A O 1
ATOM 918 N N . GLY A 1 115 ? 8.766 -11.960 -19.548 1.00 96.75 115 GLY A N 1
ATOM 919 C CA . GLY A 1 115 ? 10.213 -11.804 -19.723 1.00 96.75 115 GLY A CA 1
ATOM 920 C C . GLY A 1 115 ? 11.011 -11.682 -18.422 1.00 96.75 115 GLY A C 1
ATOM 921 O O . GLY A 1 115 ? 12.190 -11.343 -18.480 1.00 96.75 115 GLY A O 1
ATOM 922 N N . PHE A 1 116 ? 10.400 -11.941 -17.260 1.00 97.06 116 PHE A N 1
ATOM 923 C CA . PHE A 1 116 ? 11.131 -12.043 -16.000 1.00 97.06 116 PHE A CA 1
ATOM 924 C C . PHE A 1 116 ? 12.206 -13.132 -16.078 1.00 97.06 116 PHE A C 1
ATOM 926 O O . PHE A 1 116 ? 11.915 -14.284 -16.392 1.00 97.06 116 PHE A O 1
ATOM 933 N N . GLU A 1 117 ? 13.422 -12.763 -15.688 1.00 95.94 117 GLU A N 1
ATOM 934 C CA . GLU A 1 117 ? 14.535 -13.676 -15.458 1.00 95.94 117 GLU A CA 1
ATOM 935 C C . GLU A 1 117 ? 15.031 -13.467 -14.021 1.00 95.94 117 GLU A C 1
ATOM 937 O O . GLU A 1 117 ? 15.280 -12.322 -13.622 1.00 95.94 117 GLU A O 1
ATOM 942 N N . PRO A 1 118 ? 15.166 -14.531 -13.208 1.00 94.69 118 PRO A N 1
ATOM 943 C CA . PRO A 1 118 ? 15.644 -14.387 -11.845 1.00 94.69 118 PRO A CA 1
ATOM 944 C C . PRO A 1 118 ? 17.093 -13.911 -11.833 1.00 94.69 118 PRO A C 1
ATOM 946 O O . PRO A 1 118 ? 17.899 -14.245 -12.704 1.00 94.69 118 PRO A O 1
ATOM 949 N N . PHE A 1 119 ? 17.458 -13.182 -10.783 1.00 93.50 119 PHE A N 1
ATOM 950 C CA . PHE A 1 119 ? 18.836 -12.753 -10.629 1.00 93.50 119 PHE A CA 1
ATOM 951 C C . PHE A 1 119 ? 19.767 -13.976 -10.463 1.00 93.50 119 PHE A C 1
ATOM 953 O O . PHE A 1 119 ? 19.482 -14.823 -9.607 1.00 93.50 119 PHE A O 1
ATOM 960 N N . PRO A 1 120 ? 20.876 -14.098 -11.229 1.00 90.94 120 PRO A N 1
ATOM 961 C CA . PRO A 1 120 ? 21.551 -15.387 -11.442 1.00 90.94 120 PRO A CA 1
ATOM 962 C C . PRO A 1 120 ? 22.049 -16.103 -10.184 1.00 90.94 120 PRO A C 1
ATOM 964 O O . PRO A 1 120 ? 22.124 -17.328 -10.158 1.00 90.94 120 PRO A O 1
ATOM 967 N N . PHE A 1 121 ? 22.399 -15.352 -9.141 1.00 92.88 121 PHE A N 1
ATOM 968 C CA . PHE A 1 121 ? 22.946 -15.895 -7.896 1.00 92.88 121 PHE A CA 1
ATOM 969 C C . PHE A 1 121 ? 22.032 -15.696 -6.683 1.00 92.88 121 PHE A C 1
ATOM 971 O O . PHE A 1 121 ? 22.387 -16.110 -5.583 1.00 92.88 121 PHE A O 1
ATOM 978 N N . TYR A 1 122 ? 20.856 -15.085 -6.864 1.00 92.81 122 TYR A N 1
ATOM 979 C CA . TYR A 1 122 ? 19.886 -14.895 -5.787 1.00 92.81 122 TYR A CA 1
ATOM 980 C C . TYR A 1 122 ? 18.453 -15.101 -6.280 1.00 92.81 122 TYR A C 1
ATOM 982 O O . TYR A 1 122 ? 17.586 -14.233 -6.198 1.00 92.81 122 TYR A O 1
ATOM 990 N N . ARG A 1 123 ? 18.204 -16.304 -6.799 1.00 87.81 123 ARG A N 1
ATOM 991 C CA . ARG A 1 123 ? 16.889 -16.720 -7.295 1.00 87.81 123 ARG A CA 1
ATOM 992 C C . ARG A 1 123 ? 15.783 -16.586 -6.239 1.00 87.81 123 ARG A C 1
ATOM 994 O O . ARG A 1 123 ? 14.683 -16.138 -6.566 1.00 87.81 123 ARG A O 1
ATOM 1001 N N . GLY A 1 124 ? 16.111 -16.910 -4.988 1.00 91.38 124 GLY A N 1
ATOM 1002 C CA . GLY A 1 124 ? 15.199 -16.844 -3.846 1.00 91.38 124 GLY A CA 1
ATOM 1003 C C . GLY A 1 124 ? 14.748 -15.438 -3.456 1.00 91.38 124 GLY A C 1
ATOM 1004 O O . GLY A 1 124 ? 13.958 -15.307 -2.535 1.00 91.38 124 GLY A O 1
ATOM 1005 N N . TYR A 1 125 ? 15.198 -14.384 -4.146 1.00 94.25 125 TYR A N 1
ATOM 1006 C CA . TYR A 1 125 ? 14.646 -13.043 -3.955 1.00 94.25 125 TYR A CA 1
ATOM 1007 C C . TYR A 1 125 ? 13.181 -12.935 -4.409 1.00 94.25 125 TYR A C 1
ATOM 1009 O O . TYR A 1 125 ? 12.410 -12.174 -3.833 1.00 94.25 125 TYR A O 1
ATOM 1017 N N . SER A 1 126 ? 12.782 -13.682 -5.447 1.00 95.06 126 SER A N 1
ATOM 1018 C CA . SER A 1 126 ? 11.406 -13.630 -5.972 1.00 95.06 126 SER A CA 1
ATOM 1019 C C . SER A 1 126 ? 10.902 -14.979 -6.464 1.00 95.06 126 SER A C 1
ATOM 1021 O O . SER A 1 126 ? 9.814 -15.400 -6.091 1.00 95.06 126 SER A O 1
ATOM 1023 N N . ALA A 1 127 ? 11.691 -15.679 -7.284 1.00 94.62 127 ALA A N 1
ATOM 1024 C CA . ALA A 1 127 ? 11.186 -16.798 -8.078 1.00 94.62 127 ALA A CA 1
ATOM 1025 C C . ALA A 1 127 ? 10.710 -17.999 -7.248 1.00 94.62 127 ALA A C 1
ATOM 1027 O O . ALA A 1 127 ? 9.853 -18.749 -7.708 1.00 94.62 127 ALA A O 1
ATOM 1028 N N . ASP A 1 128 ? 11.241 -18.172 -6.038 1.00 94.56 128 ASP A N 1
ATOM 1029 C CA . ASP A 1 128 ? 10.834 -19.253 -5.135 1.00 94.56 128 ASP A CA 1
ATOM 1030 C C . ASP A 1 128 ? 9.444 -19.008 -4.510 1.00 94.56 128 ASP A C 1
ATOM 1032 O O . ASP A 1 128 ? 8.831 -19.943 -3.999 1.00 94.56 128 ASP A O 1
ATOM 1036 N N . PHE A 1 129 ? 8.917 -17.780 -4.600 1.00 95.75 129 PHE A N 1
ATOM 1037 C CA . PHE A 1 129 ? 7.618 -17.371 -4.049 1.00 95.75 129 PHE A CA 1
ATOM 1038 C C . PHE A 1 129 ? 6.511 -17.240 -5.107 1.00 95.75 129 PHE A C 1
ATOM 1040 O O . PHE A 1 129 ? 5.391 -16.852 -4.779 1.00 95.75 129 PHE A O 1
ATOM 1047 N N . PHE A 1 130 ? 6.783 -17.595 -6.368 1.00 95.94 130 PHE A N 1
ATOM 1048 C CA . PHE A 1 130 ? 5.774 -17.668 -7.434 1.00 95.94 130 PHE A CA 1
ATOM 1049 C C . PHE A 1 130 ? 4.936 -18.951 -7.324 1.00 95.94 130 PHE A C 1
ATOM 1051 O O . PHE A 1 130 ? 4.897 -19.784 -8.231 1.00 95.94 130 PHE A O 1
ATOM 1058 N N . ASP A 1 131 ? 4.294 -19.141 -6.175 1.00 95.62 131 ASP A N 1
ATOM 1059 C CA . ASP A 1 131 ? 3.632 -20.384 -5.772 1.00 95.62 131 ASP A CA 1
ATOM 1060 C C . ASP A 1 131 ? 2.110 -20.243 -5.589 1.00 95.62 131 ASP A C 1
ATOM 1062 O O . ASP A 1 131 ? 1.447 -21.193 -5.163 1.00 95.62 131 ASP A O 1
ATOM 1066 N N . ASN A 1 132 ? 1.552 -19.074 -5.928 1.00 94.69 132 ASN A N 1
ATOM 1067 C CA . ASN A 1 132 ? 0.154 -18.681 -5.705 1.00 94.69 132 ASN A CA 1
ATOM 1068 C C . ASN A 1 132 ? -0.284 -18.665 -4.227 1.00 94.69 132 ASN A C 1
ATOM 1070 O O . ASN A 1 132 ? -1.482 -18.720 -3.945 1.00 94.69 132 ASN A O 1
ATOM 1074 N N . LYS A 1 133 ? 0.656 -18.601 -3.276 1.00 95.00 133 LYS A N 1
ATOM 1075 C CA . LYS A 1 133 ? 0.368 -18.469 -1.835 1.00 95.00 133 LYS A CA 1
ATOM 1076 C C . LYS A 1 133 ? 0.740 -17.100 -1.274 1.00 95.00 133 LYS A C 1
ATOM 1078 O O . LYS A 1 133 ? 0.344 -16.780 -0.157 1.00 95.00 133 LYS A O 1
ATOM 1083 N N . HIS A 1 134 ? 1.476 -16.311 -2.048 1.00 95.88 134 HIS A N 1
ATOM 1084 C CA . HIS A 1 134 ? 1.904 -14.963 -1.707 1.00 95.88 134 HIS A CA 1
ATOM 1085 C C . HIS A 1 134 ? 1.126 -13.953 -2.544 1.00 95.88 134 HIS A C 1
ATOM 1087 O O . HIS A 1 134 ? 0.782 -14.233 -3.692 1.00 95.88 134 HIS A O 1
ATOM 1093 N N . PHE A 1 135 ? 0.858 -12.791 -1.965 1.00 96.44 135 PHE A N 1
ATOM 1094 C CA . PHE A 1 135 ? 0.180 -11.676 -2.616 1.00 96.44 135 PHE A CA 1
ATOM 1095 C C . PHE A 1 135 ? 1.099 -10.466 -2.569 1.00 96.44 135 PHE A C 1
ATOM 1097 O O . PHE A 1 135 ? 1.860 -10.313 -1.609 1.00 96.44 135 PHE A O 1
ATOM 1104 N N . VAL A 1 136 ? 1.024 -9.655 -3.617 1.00 90.56 136 VAL A N 1
ATOM 1105 C CA . VAL A 1 136 ? 1.636 -8.322 -3.668 1.00 90.56 136 VAL A CA 1
ATOM 1106 C C . VAL A 1 136 ? 0.683 -7.260 -3.156 1.00 90.56 136 VAL A C 1
ATOM 1108 O O . VAL A 1 136 ? -0.542 -7.537 -3.102 1.00 90.56 136 VAL A O 1
#

Sequence (136 aa):
DSWYFLGMFEEVILPLDWPVYVSHAEASAYARWAGKSLPTEAQWQRAAYGTSEGRERRYPWGSEAPGQTRGNFDFQRWDPTPVGAFPEGQSGFGVVDLLGNGWEWTSTPFGPFPGFEPFPFYRGYSADFFDNKHFV

Radius of gyration: 17.22 Å; Cα contacts (8 Å, |Δi|>4): 191; chains: 1; bounding box: 42×37×49 Å

Solvent-accessible surface area (backbone atoms only — not comparable to full-atom values): 8341 Å² total; per-residue (Å²): 140,85,62,69,38,80,52,88,89,50,77,41,74,51,69,88,53,39,80,79,92,70,54,69,68,53,52,48,49,50,25,47,73,72,76,49,68,59,46,40,50,69,56,46,52,41,49,33,24,24,39,94,86,77,45,76,42,86,37,35,60,32,80,75,77,91,52,84,62,38,35,49,50,94,79,75,56,88,58,63,57,50,72,71,76,23,68,69,21,20,14,58,75,69,47,53,60,79,51,36,60,65,89,74,74,31,68,32,57,33,66,81,58,93,89,67,73,67,51,94,89,50,42,77,78,53,66,77,49,57,70,74,82,38,64,67

Secondary structure (DSSP, 8-state):
---EEE-SS-EEE--TTSPPP--HHHHHHHHHHTT--PPPHHHHHHHHHB-TTS-B-SBTTBSSPP-TTS-S-TTS-SS---TTS-GGG--TTS----SSSS----SSBP-PPTT----TT-GGGTGGG-SSS-B-